Protein AF-A0A346A6N2-F1 (afdb_monomer_lite)

Secondary structure (DSSP, 8-state):
-HHHHTTPEEE-EEEEE-SSS-PEEEEESTTTSS---EEE--HHHHHHHHHHHHHHTT----SSEEEEEEEEETTEEEEEEEEETT-S--

InterPro domains:
  IPR036188 FAD/NAD(P)-binding domain superfamily [G3DSA:3.50.50.60] (43-83)
  IPR036188 FAD/NAD(P)-binding domain superfamily [SSF51905] (18-83)

pLDDT: mean 89.95, std 10.67, range [35.28, 98.06]

Radius of gyration: 21.23 Å; chains: 1; bounding box: 54×30×51 Å

Organism: NCBI:txid47486

Foldseek 3Di:
DVCVVVVWDKAQWDWDCDDPDSDIDTDGVVVVDDDRTDTDDDPVVVVVVVVVVCVVVPDDDDPQKAFDAFDDDPRDGPGTDIDHPPPPPD

Sequence (90 aa):
ELMDARGFERKYGGSLVWGNAQIPWNFSFIEGGSHPYAYHTRRADMDSLILDRARELGAFVIEEATVKEPVENDGRVVGVRYTIRGMDGG

Structure (mmCIF, N/CA/C/O backbone):
data_AF-A0A346A6N2-F1
#
_entry.id   AF-A0A346A6N2-F1
#
loop_
_atom_site.group_PDB
_atom_site.id
_atom_site.type_symbol
_atom_site.label_atom_id
_atom_site.label_alt_id
_atom_site.label_comp_id
_atom_site.label_asym_id
_atom_site.label_entity_id
_atom_site.label_seq_id
_atom_site.pdbx_PDB_ins_code
_atom_site.Cartn_x
_atom_site.Cartn_y
_atom_site.Cartn_z
_atom_site.occupancy
_atom_site.B_iso_or_equiv
_atom_site.auth_seq_id
_atom_site.auth_comp_id
_atom_site.auth_asym_id
_atom_site.auth_atom_id
_atom_site.pdbx_PDB_model_num
ATOM 1 N N . GLU A 1 1 ? -1.092 -11.790 -12.351 1.00 60.97 1 GLU A N 1
ATOM 2 C CA . GLU A 1 1 ? -2.544 -11.959 -12.597 1.00 60.97 1 GLU A CA 1
ATOM 3 C C . GLU A 1 1 ? -3.370 -10.757 -12.152 1.00 60.97 1 GLU A C 1
ATOM 5 O O . GLU A 1 1 ? -3.759 -10.007 -13.030 1.00 60.97 1 GLU A O 1
ATOM 10 N N . LEU A 1 2 ? -3.587 -10.487 -10.853 1.00 74.69 2 LEU A N 1
ATOM 11 C CA . LEU A 1 2 ? -4.429 -9.344 -10.432 1.00 74.69 2 LEU A CA 1
ATOM 12 C C . LEU A 1 2 ? -3.840 -7.972 -10.826 1.00 74.69 2 LEU A C 1
ATOM 14 O O . LEU A 1 2 ? -4.561 -7.093 -11.284 1.00 74.69 2 LEU A O 1
ATOM 18 N N . MET A 1 3 ? -2.518 -7.812 -10.697 1.00 79.25 3 MET A N 1
ATOM 19 C CA . MET A 1 3 ? -1.810 -6.581 -11.083 1.00 79.25 3 MET A CA 1
ATOM 20 C C . MET A 1 3 ? -1.796 -6.369 -12.603 1.00 79.25 3 MET A C 1
ATOM 22 O O . MET A 1 3 ? -2.046 -5.261 -13.069 1.00 79.25 3 MET A O 1
ATOM 26 N N . ASP A 1 4 ? -1.562 -7.437 -13.377 1.00 76.31 4 ASP A N 1
ATOM 27 C CA . ASP A 1 4 ? -1.596 -7.381 -14.844 1.00 76.31 4 ASP A CA 1
ATOM 28 C C . ASP A 1 4 ? -3.024 -7.115 -15.356 1.00 76.31 4 ASP A C 1
ATOM 30 O O . ASP A 1 4 ? -3.216 -6.318 -16.269 1.00 76.31 4 ASP A O 1
ATOM 34 N N . ALA A 1 5 ? -4.042 -7.719 -14.730 1.00 78.88 5 ALA A N 1
ATOM 35 C CA . ALA A 1 5 ? -5.451 -7.528 -15.081 1.00 78.88 5 ALA A CA 1
ATOM 36 C C . ALA A 1 5 ? -5.948 -6.092 -14.839 1.00 78.88 5 ALA A C 1
ATOM 38 O O . ALA A 1 5 ? -6.893 -5.652 -15.489 1.00 78.88 5 ALA A O 1
ATOM 39 N N . ARG A 1 6 ? -5.310 -5.343 -13.930 1.00 79.44 6 ARG A N 1
ATOM 40 C CA . ARG A 1 6 ? -5.585 -3.914 -13.702 1.00 79.44 6 ARG A CA 1
ATOM 41 C C . ARG A 1 6 ? -4.858 -2.991 -14.685 1.00 79.44 6 ARG A C 1
ATOM 43 O O . ARG A 1 6 ? -5.074 -1.784 -14.636 1.00 79.44 6 ARG A O 1
ATOM 50 N N . GLY A 1 7 ? -4.029 -3.537 -15.578 1.00 83.31 7 GLY A N 1
ATOM 51 C CA . GLY A 1 7 ? -3.329 -2.773 -16.610 1.00 83.31 7 GLY A CA 1
ATOM 52 C C . GLY A 1 7 ? -2.139 -1.963 -16.094 1.00 83.31 7 GLY A C 1
ATOM 53 O O . GLY A 1 7 ? -1.753 -0.989 -16.735 1.00 83.31 7 GLY A O 1
ATOM 54 N N . PHE A 1 8 ? -1.558 -2.326 -14.944 1.00 91.12 8 PHE A N 1
ATOM 55 C CA . PHE A 1 8 ? -0.353 -1.655 -14.461 1.00 91.12 8 PHE A CA 1
ATOM 56 C C . PHE A 1 8 ? 0.853 -1.981 -15.347 1.00 91.12 8 PHE A C 1
ATOM 58 O O . PHE A 1 8 ? 1.148 -3.143 -15.630 1.00 91.12 8 PHE A O 1
ATOM 65 N N . GLU A 1 9 ? 1.575 -0.942 -15.760 1.00 92.31 9 GLU A N 1
ATOM 66 C CA . GLU A 1 9 ? 2.748 -1.084 -16.616 1.00 92.31 9 GLU A CA 1
ATOM 67 C C . GLU A 1 9 ? 3.920 -1.673 -15.828 1.00 92.31 9 GLU A C 1
ATOM 69 O O . GLU A 1 9 ? 4.211 -1.260 -14.703 1.00 92.31 9 GLU A O 1
ATOM 74 N N . ARG A 1 10 ? 4.626 -2.635 -16.425 1.00 94.38 10 ARG A N 1
ATOM 75 C CA . ARG A 1 10 ? 5.811 -3.234 -15.810 1.00 94.38 10 ARG A CA 1
ATOM 76 C C . ARG A 1 10 ? 7.004 -2.290 -15.906 1.00 94.38 10 ARG A C 1
ATOM 78 O O . ARG A 1 10 ? 7.375 -1.841 -16.984 1.00 94.38 10 ARG A O 1
ATOM 85 N N . LYS A 1 11 ? 7.658 -2.068 -14.773 1.00 93.81 11 LYS A N 1
ATOM 86 C CA . LYS A 1 11 ? 8.899 -1.309 -14.643 1.00 93.81 11 LYS A CA 1
ATOM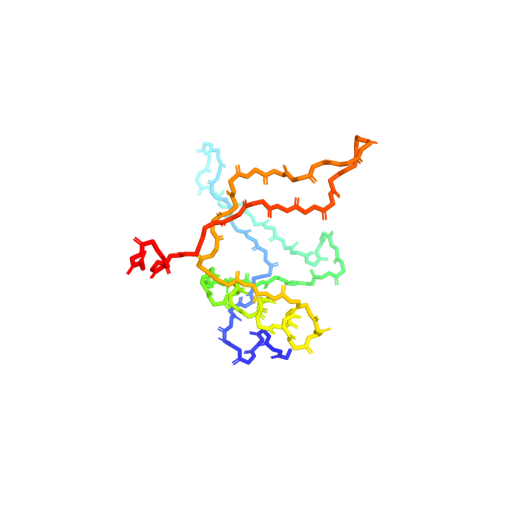 87 C C . LYS A 1 11 ? 10.067 -2.273 -14.495 1.00 93.81 11 LYS A C 1
ATOM 89 O O . LYS A 1 11 ? 10.156 -2.945 -13.475 1.00 93.81 11 LYS A O 1
ATOM 94 N N . TYR A 1 12 ? 10.979 -2.313 -15.459 1.00 95.19 12 TYR A N 1
ATOM 95 C CA . TYR A 1 12 ? 12.129 -3.236 -15.442 1.00 95.19 12 TYR A CA 1
ATOM 96 C C . TYR A 1 12 ? 13.406 -2.636 -14.836 1.00 95.19 12 TYR A C 1
ATOM 98 O O . TYR A 1 12 ? 14.402 -3.331 -14.666 1.00 95.19 12 TYR A O 1
ATOM 106 N N . GLY A 1 13 ? 13.391 -1.346 -14.507 1.00 94.50 13 GLY A N 1
ATOM 107 C CA . GLY A 1 13 ? 14.563 -0.630 -14.022 1.00 94.50 13 GLY A CA 1
ATOM 108 C C . GLY A 1 13 ? 14.307 0.869 -13.975 1.00 94.50 13 GLY A C 1
ATOM 109 O O . GLY A 1 13 ? 13.166 1.304 -13.794 1.00 94.50 13 GLY A O 1
ATOM 110 N N . GLY A 1 14 ? 15.343 1.675 -14.155 1.00 94.25 14 GLY A N 1
ATOM 111 C CA . GLY A 1 14 ? 15.187 3.121 -14.235 1.00 94.25 14 GLY A CA 1
ATOM 112 C C . GLY A 1 14 ? 16.359 3.818 -14.903 1.00 94.25 14 GLY A C 1
ATOM 113 O O . GLY A 1 14 ? 17.459 3.277 -14.999 1.00 94.25 14 GLY A O 1
ATOM 114 N N . SER A 1 15 ? 16.092 5.045 -15.338 1.00 93.62 15 SER A N 1
ATOM 115 C CA . SER A 1 15 ? 17.074 5.954 -15.919 1.00 93.62 15 SER A CA 1
ATOM 116 C C . SER A 1 15 ? 17.193 7.186 -15.031 1.00 93.62 15 SER A C 1
ATOM 118 O O . SER A 1 15 ? 16.181 7.785 -14.662 1.00 93.62 15 SER A O 1
ATOM 120 N N . LEU A 1 16 ? 18.417 7.570 -14.688 1.00 90.88 16 LEU A N 1
ATOM 121 C CA . LEU A 1 16 ? 18.721 8.779 -13.934 1.00 90.88 16 LEU A CA 1
ATOM 122 C C . LEU A 1 16 ? 19.564 9.711 -14.797 1.00 90.88 16 LEU A C 1
ATOM 124 O O . LEU A 1 16 ? 20.642 9.337 -15.247 1.00 90.88 16 LEU A O 1
ATOM 128 N N . VAL A 1 17 ? 19.110 10.947 -14.977 1.00 90.44 17 VAL A N 1
ATOM 129 C C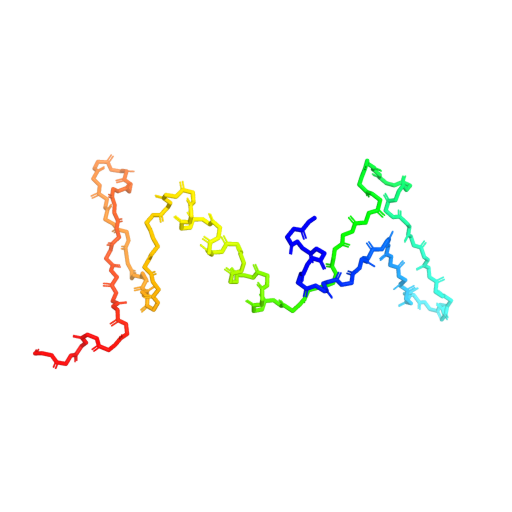A . VAL A 1 17 ? 19.988 12.038 -15.411 1.00 90.44 17 VAL A CA 1
ATOM 130 C C . VAL A 1 17 ? 20.488 12.708 -14.141 1.00 90.44 17 VAL A C 1
ATOM 132 O O . VAL A 1 17 ? 19.718 13.357 -13.436 1.00 90.44 17 VAL A O 1
ATOM 135 N N . TRP A 1 18 ? 21.751 12.469 -13.795 1.00 84.81 18 TRP A N 1
ATOM 136 C CA . TRP A 1 18 ? 22.310 12.870 -12.509 1.00 84.81 18 TRP A CA 1
ATOM 137 C C . TRP A 1 18 ? 23.781 13.274 -12.642 1.00 84.81 18 TRP A C 1
ATOM 139 O O . TRP A 1 18 ? 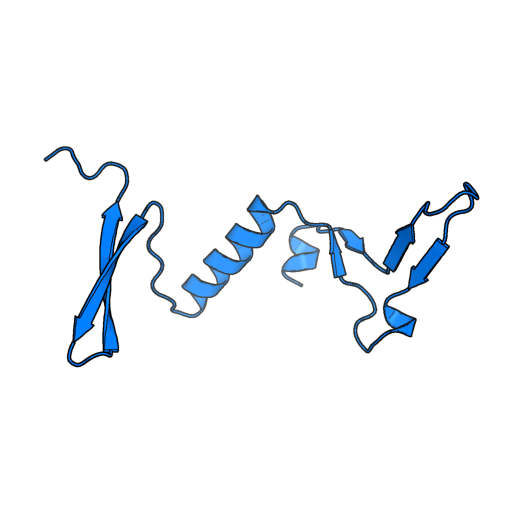24.569 12.576 -13.276 1.00 84.81 18 TRP A O 1
ATOM 149 N N . GLY A 1 19 ? 24.160 14.380 -11.996 1.00 82.44 19 GLY A N 1
ATOM 150 C CA . G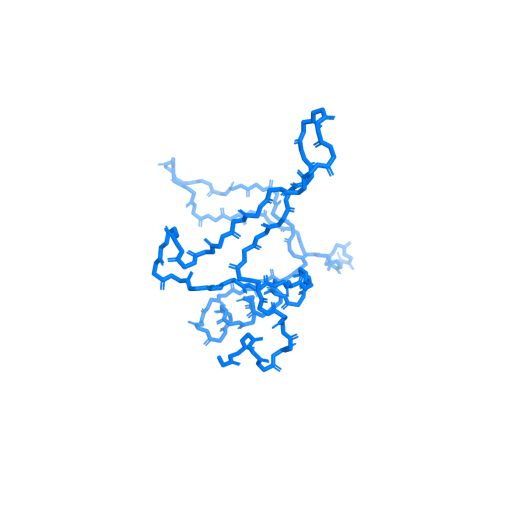LY A 1 19 ? 25.509 14.950 -12.058 1.00 82.44 19 GLY A CA 1
ATOM 151 C C . GLY A 1 19 ? 25.696 15.988 -13.171 1.00 82.44 19 GLY A C 1
ATOM 152 O O . GLY A 1 19 ? 24.754 16.377 -13.856 1.00 82.44 19 GLY A O 1
ATOM 153 N N . ASN A 1 20 ? 26.933 16.472 -13.330 1.00 77.69 20 ASN A N 1
ATOM 154 C CA . ASN A 1 20 ? 27.251 17.564 -14.264 1.00 77.69 20 ASN A CA 1
ATOM 155 C C . ASN A 1 20 ? 27.211 17.140 -15.740 1.00 77.69 20 ASN A C 1
ATOM 157 O O . ASN A 1 20 ? 27.055 17.982 -16.622 1.00 77.69 20 ASN A O 1
ATOM 161 N N . ALA A 1 21 ? 27.356 15.844 -16.018 1.00 71.19 21 ALA A N 1
ATOM 162 C CA . ALA A 1 21 ? 27.165 15.302 -17.352 1.00 71.19 21 ALA A CA 1
ATOM 163 C C . ALA A 1 21 ? 25.678 14.971 -17.539 1.00 71.19 21 ALA A C 1
ATOM 165 O O . ALA A 1 21 ? 25.131 14.152 -16.809 1.00 71.19 21 ALA A O 1
ATOM 166 N N . GLN A 1 22 ? 25.033 15.563 -18.546 1.00 77.75 22 GLN A N 1
ATOM 167 C CA . GLN A 1 22 ? 23.645 15.270 -18.953 1.00 77.75 22 GLN A CA 1
ATOM 168 C C . GLN A 1 22 ? 23.511 13.886 -19.633 1.00 77.75 22 GLN A C 1
ATOM 170 O O . GLN A 1 22 ? 22.717 13.705 -20.552 1.00 77.75 22 GLN A O 1
ATOM 175 N N . ILE A 1 23 ? 24.328 12.909 -19.229 1.00 85.56 23 ILE A N 1
ATOM 176 C CA . ILE A 1 23 ? 24.353 11.557 -19.789 1.00 85.56 23 ILE A CA 1
ATOM 177 C C . ILE A 1 23 ? 23.527 10.654 -18.862 1.00 85.56 23 ILE A C 1
ATOM 179 O O . ILE A 1 23 ? 23.876 10.538 -17.685 1.00 85.56 23 ILE A O 1
ATOM 183 N N . PRO A 1 24 ? 22.447 10.018 -19.350 1.00 86.81 24 PRO A N 1
ATOM 184 C CA . PRO A 1 24 ? 21.622 9.136 -18.533 1.00 86.81 24 PRO A CA 1
ATOM 185 C C . PRO A 1 24 ? 22.388 7.902 -18.039 1.00 86.81 24 PRO A C 1
ATOM 187 O O . PRO A 1 24 ? 23.047 7.213 -18.816 1.00 86.81 24 PRO A O 1
ATOM 190 N N . TRP A 1 25 ? 22.234 7.589 -16.757 1.00 89.62 25 TRP A N 1
ATOM 191 C CA . TRP A 1 25 ? 22.643 6.330 -16.143 1.00 89.62 25 TRP A CA 1
ATOM 192 C C . TRP A 1 25 ? 21.442 5.396 -16.074 1.00 89.62 25 TRP A C 1
ATOM 194 O O . TRP A 1 25 ? 20.390 5.784 -15.568 1.00 89.62 25 TRP A O 1
ATOM 204 N N . ASN A 1 26 ? 21.593 4.165 -16.555 1.00 91.50 26 ASN A N 1
ATOM 205 C CA . ASN A 1 26 ? 20.531 3.161 -16.542 1.00 91.50 26 ASN A CA 1
ATOM 206 C C . ASN A 1 26 ? 20.868 2.047 -15.556 1.00 91.50 26 ASN A C 1
ATOM 208 O O . ASN A 1 26 ? 22.030 1.677 -15.411 1.00 91.50 26 ASN A O 1
ATOM 212 N N . PHE A 1 27 ? 19.843 1.488 -14.926 1.00 92.00 27 PHE A N 1
ATOM 213 C CA . PHE A 1 27 ? 19.962 0.272 -14.132 1.00 92.00 27 PHE A CA 1
ATOM 214 C C . PHE A 1 27 ? 18.795 -0.668 -14.437 1.00 92.00 27 PHE A C 1
ATOM 216 O O . PHE A 1 27 ? 17.684 -0.214 -14.727 1.00 92.00 27 PHE A O 1
ATOM 223 N N . SER A 1 28 ? 19.048 -1.973 -14.346 1.00 93.44 28 SER A N 1
ATOM 224 C CA . SER A 1 28 ? 18.066 -3.036 -14.565 1.00 93.44 28 SER A CA 1
ATOM 225 C C . SER A 1 28 ? 17.816 -3.814 -13.275 1.00 93.44 28 SER A C 1
ATOM 227 O O . SER A 1 28 ? 18.745 -4.097 -12.522 1.00 93.44 28 SER A O 1
ATOM 229 N N . PHE A 1 29 ? 16.566 -4.187 -12.999 1.00 94.31 29 PHE A N 1
ATOM 230 C CA . PHE A 1 29 ? 16.226 -4.932 -11.784 1.00 94.31 29 PHE A CA 1
ATOM 231 C C . PHE A 1 29 ? 16.723 -6.380 -11.803 1.00 94.31 29 PHE A C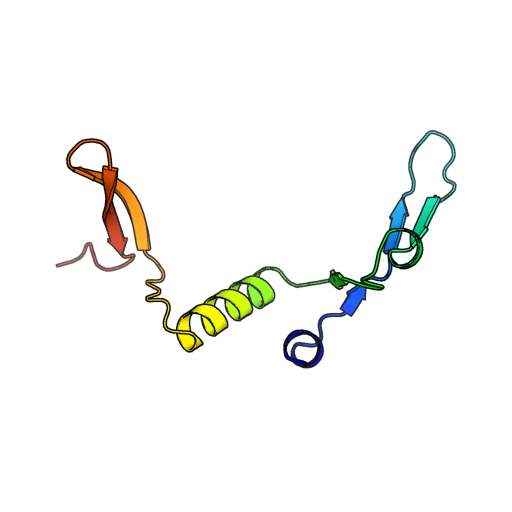 1
ATOM 233 O O . PHE A 1 29 ? 17.092 -6.900 -10.752 1.00 94.31 29 PHE A O 1
ATOM 240 N N . ILE A 1 30 ? 16.795 -7.016 -12.978 1.00 93.31 30 ILE A N 1
ATOM 241 C CA . ILE A 1 30 ? 17.264 -8.408 -13.096 1.00 93.31 30 ILE A CA 1
ATOM 242 C C . ILE A 1 30 ? 18.744 -8.566 -12.721 1.00 93.31 30 ILE A C 1
ATOM 244 O O . ILE A 1 30 ? 19.169 -9.635 -12.299 1.00 93.31 30 ILE A O 1
ATOM 248 N N . GLU A 1 31 ? 19.528 -7.494 -12.842 1.00 90.94 31 GLU A N 1
ATOM 249 C CA . GLU A 1 31 ? 20.938 -7.474 -12.445 1.00 90.94 31 GLU A CA 1
ATOM 250 C C . GLU A 1 31 ? 21.103 -7.377 -10.919 1.00 90.94 31 GLU A C 1
ATOM 252 O O . GLU A 1 31 ? 22.162 -7.707 -10.390 1.00 90.94 31 GLU A O 1
ATOM 257 N N . GLY A 1 32 ? 20.059 -6.937 -10.203 1.00 83.94 32 GLY A N 1
ATOM 258 C CA . GLY A 1 32 ? 20.080 -6.688 -8.760 1.00 83.94 32 GLY A CA 1
ATOM 259 C C . GLY A 1 32 ? 19.316 -7.702 -7.904 1.00 83.94 32 GLY A C 1
ATOM 260 O O . GLY A 1 32 ? 19.376 -7.610 -6.678 1.00 83.94 32 GLY A O 1
ATOM 261 N N . GLY A 1 33 ? 18.584 -8.657 -8.490 1.00 86.75 33 GLY A N 1
ATOM 262 C CA . GLY A 1 33 ? 17.820 -9.635 -7.712 1.00 86.75 33 GLY A CA 1
ATOM 263 C C . GLY A 1 33 ? 16.950 -10.589 -8.532 1.00 86.75 33 GLY A C 1
ATOM 264 O O . GLY A 1 33 ? 16.985 -10.615 -9.756 1.00 86.75 33 GLY A O 1
ATOM 265 N N . SER A 1 34 ? 16.139 -11.389 -7.832 1.00 90.88 34 SER A N 1
ATOM 266 C CA . SER A 1 34 ? 15.292 -12.437 -8.427 1.00 90.88 34 SER A CA 1
ATOM 267 C C . SER A 1 34 ? 14.005 -11.931 -9.091 1.00 90.88 34 SER A C 1
ATOM 269 O O . SER A 1 34 ? 13.329 -12.702 -9.770 1.00 90.88 34 SER A O 1
ATOM 271 N N . HIS A 1 35 ? 13.648 -10.659 -8.898 1.00 91.25 35 HIS A N 1
ATOM 272 C CA . HIS A 1 35 ? 12.431 -10.065 -9.448 1.00 91.25 35 HIS A CA 1
ATOM 273 C C . HIS A 1 35 ? 12.793 -9.163 -10.637 1.00 91.25 35 HIS A C 1
ATOM 275 O O . HIS A 1 35 ? 13.397 -8.110 -10.432 1.00 91.25 35 HIS A O 1
ATOM 281 N N . PRO A 1 36 ? 12.427 -9.535 -11.876 1.00 92.81 36 PRO A N 1
ATOM 282 C CA . PRO A 1 36 ? 12.866 -8.813 -13.070 1.00 92.81 36 PRO A CA 1
ATOM 283 C C . PRO A 1 36 ? 12.128 -7.486 -13.296 1.00 92.81 36 PRO A C 1
ATOM 285 O O . PRO A 1 36 ? 12.568 -6.679 -14.111 1.00 92.81 36 PRO A O 1
ATOM 288 N N . TYR A 1 37 ? 11.003 -7.255 -12.614 1.00 93.31 37 TYR A N 1
ATOM 289 C CA . TYR A 1 37 ? 10.214 -6.035 -12.750 1.00 93.31 37 TYR A CA 1
ATOM 290 C C . TYR A 1 37 ? 9.397 -5.709 -11.496 1.00 93.31 37 TYR A C 1
ATOM 292 O O . TYR A 1 37 ? 9.077 -6.574 -10.681 1.00 93.31 37 TYR A O 1
ATOM 300 N N . ALA A 1 38 ? 9.016 -4.440 -11.399 1.00 93.38 38 ALA A N 1
ATOM 301 C CA . ALA A 1 38 ? 7.967 -3.910 -10.538 1.00 93.38 38 ALA A CA 1
ATOM 302 C C . ALA A 1 38 ? 6.821 -3.356 -11.407 1.00 93.38 38 ALA A C 1
ATOM 304 O O . ALA A 1 38 ? 6.789 -3.593 -12.614 1.00 93.38 38 ALA A O 1
ATOM 305 N N . TYR A 1 39 ? 5.895 -2.598 -10.819 1.00 93.94 39 TYR A N 1
ATOM 306 C CA . TYR A 1 39 ? 4.799 -1.957 -11.548 1.00 93.94 39 TYR A CA 1
ATOM 307 C C . TYR A 1 39 ? 4.799 -0.441 -11.342 1.00 93.94 39 TYR A C 1
ATOM 309 O O . TYR A 1 39 ? 4.976 0.040 -10.221 1.00 93.94 39 TYR A O 1
ATOM 317 N N . HIS A 1 40 ? 4.564 0.310 -12.416 1.00 94.31 40 HIS A N 1
ATOM 318 C CA . HIS A 1 40 ? 4.082 1.682 -12.339 1.00 94.31 40 HIS A CA 1
ATOM 319 C C . HIS A 1 40 ? 2.585 1.648 -12.044 1.00 94.31 40 HIS A C 1
ATOM 321 O O . HIS A 1 40 ? 1.806 1.049 -12.786 1.00 94.31 40 HIS A O 1
ATOM 327 N N . THR A 1 41 ? 2.178 2.284 -10.948 1.00 94.31 41 THR A N 1
ATOM 328 C CA . THR A 1 41 ? 0.793 2.237 -10.482 1.00 94.31 41 THR A CA 1
ATOM 329 C C . THR A 1 41 ? 0.229 3.632 -10.282 1.00 94.31 41 THR A C 1
ATOM 331 O O . THR A 1 41 ? 0.920 4.563 -9.855 1.00 94.31 41 THR A O 1
ATOM 334 N N . ARG A 1 42 ? -1.076 3.769 -10.526 1.00 92.94 42 ARG A N 1
ATOM 335 C CA . ARG A 1 42 ? -1.847 4.839 -9.902 1.00 92.94 42 ARG A CA 1
ATOM 336 C C . ARG A 1 42 ? -2.087 4.434 -8.451 1.00 92.94 42 ARG A C 1
ATOM 338 O O . ARG A 1 42 ? -2.707 3.405 -8.195 1.00 92.94 42 ARG A O 1
ATOM 345 N N . ARG A 1 43 ? -1.609 5.251 -7.509 1.00 93.50 43 ARG A N 1
ATOM 346 C CA . ARG A 1 43 ? -1.672 4.950 -6.068 1.00 93.50 43 ARG A CA 1
ATOM 347 C C . ARG A 1 43 ? -3.078 4.615 -5.584 1.00 93.50 43 ARG A C 1
ATOM 349 O O . ARG A 1 43 ? -3.238 3.604 -4.923 1.00 93.50 43 ARG A O 1
ATOM 356 N N . ALA A 1 44 ? -4.082 5.386 -6.000 1.00 93.31 44 ALA A N 1
ATOM 357 C CA . ALA A 1 44 ? -5.473 5.113 -5.640 1.00 93.31 44 ALA A CA 1
ATOM 358 C C . ALA A 1 44 ? -5.911 3.677 -5.996 1.00 93.31 44 ALA A C 1
ATOM 360 O O . ALA A 1 44 ? -6.511 3.005 -5.169 1.00 93.31 44 ALA A O 1
ATOM 361 N N . ASP A 1 45 ? -5.546 3.170 -7.178 1.00 92.25 45 ASP A N 1
ATOM 362 C CA . ASP A 1 45 ? -5.960 1.827 -7.607 1.00 92.25 45 ASP A CA 1
ATOM 363 C C . ASP A 1 45 ? -5.215 0.721 -6.872 1.00 92.25 45 ASP A C 1
ATOM 365 O O . ASP A 1 45 ? -5.802 -0.305 -6.535 1.00 92.25 45 ASP A O 1
ATOM 369 N N . MET A 1 46 ? -3.912 0.917 -6.655 1.00 94.19 46 MET A N 1
ATOM 370 C CA . MET A 1 46 ? -3.082 -0.042 -5.934 1.00 94.19 46 MET A CA 1
ATOM 371 C C . MET A 1 46 ? -3.533 -0.156 -4.477 1.00 94.19 46 MET A C 1
ATOM 373 O O . MET A 1 46 ? -3.695 -1.262 -3.964 1.00 94.19 46 MET A O 1
ATOM 377 N N . ASP A 1 47 ? -3.765 0.986 -3.833 1.00 94.88 47 ASP A N 1
ATOM 378 C CA . ASP A 1 47 ? -4.163 1.055 -2.433 1.00 94.88 47 ASP A CA 1
ATOM 379 C C . ASP A 1 47 ? -5.561 0.423 -2.249 1.00 94.88 47 ASP A C 1
ATOM 381 O O . ASP A 1 47 ? -5.734 -0.410 -1.359 1.00 94.88 47 ASP A O 1
ATOM 385 N N . SER A 1 48 ? -6.524 0.703 -3.143 1.00 93.50 48 SER A N 1
ATOM 386 C CA . SER A 1 48 ? -7.832 0.026 -3.144 1.00 93.50 48 SER A CA 1
ATOM 387 C C . SER A 1 48 ? -7.712 -1.481 -3.368 1.00 93.50 48 SER A C 1
ATOM 389 O O . SER A 1 48 ? -8.321 -2.250 -2.634 1.00 93.50 48 SER A O 1
ATOM 391 N N . LEU A 1 49 ? -6.891 -1.927 -4.325 1.00 93.25 49 LEU A N 1
ATOM 392 C CA . LEU A 1 49 ? -6.687 -3.353 -4.595 1.00 93.25 49 LEU A CA 1
ATOM 393 C C . LEU A 1 49 ? -6.132 -4.100 -3.377 1.00 93.25 49 LEU A C 1
ATOM 395 O O . LEU A 1 49 ? -6.574 -5.211 -3.085 1.00 93.25 49 LEU A O 1
ATOM 399 N N . ILE A 1 50 ? -5.175 -3.503 -2.661 1.00 94.88 50 ILE A N 1
ATOM 400 C CA . ILE A 1 50 ? -4.646 -4.088 -1.424 1.00 94.88 50 ILE A CA 1
ATOM 401 C C . ILE A 1 50 ? -5.746 -4.158 -0.361 1.00 94.88 50 ILE A C 1
ATOM 403 O O . ILE A 1 50 ? -5.899 -5.193 0.290 1.00 94.88 50 ILE A O 1
ATOM 407 N N . LEU A 1 51 ? -6.506 -3.075 -0.183 1.00 96.06 51 LEU A N 1
ATOM 408 C CA . LEU A 1 51 ? -7.541 -2.991 0.843 1.00 96.06 51 LEU A CA 1
ATOM 409 C C . LEU A 1 51 ? -8.683 -3.986 0.589 1.00 96.06 51 LEU A C 1
ATOM 411 O O . LEU A 1 51 ? -9.105 -4.688 1.507 1.00 96.06 51 LEU A O 1
ATOM 415 N N . ASP A 1 52 ? -9.125 -4.109 -0.662 1.00 94.62 52 ASP A N 1
ATOM 416 C CA . ASP A 1 52 ? -10.131 -5.082 -1.092 1.00 94.62 52 ASP A CA 1
ATOM 417 C C . ASP A 1 52 ? -9.647 -6.508 -0.846 1.00 94.62 52 ASP A C 1
ATOM 419 O O . ASP A 1 52 ? -10.356 -7.314 -0.240 1.00 94.62 52 ASP A O 1
ATOM 423 N N . ARG A 1 53 ? -8.393 -6.808 -1.207 1.00 95.44 53 ARG A N 1
ATOM 424 C CA . ARG A 1 53 ? -7.823 -8.132 -0.961 1.00 95.44 53 ARG A CA 1
ATOM 425 C C . ARG A 1 53 ? -7.717 -8.453 0.531 1.00 95.44 53 ARG A C 1
ATOM 427 O O . ARG A 1 53 ? -7.927 -9.599 0.920 1.00 95.44 53 ARG A O 1
ATOM 434 N N . ALA A 1 54 ? -7.409 -7.468 1.374 1.00 96.88 54 ALA A N 1
ATOM 435 C CA . ALA A 1 54 ? -7.393 -7.654 2.822 1.00 96.88 54 ALA A CA 1
ATOM 436 C C . ALA A 1 54 ? -8.789 -8.025 3.355 1.00 96.88 54 ALA A C 1
ATOM 438 O O . ALA A 1 54 ? -8.900 -8.963 4.146 1.00 96.88 54 ALA A O 1
ATOM 439 N N . ARG A 1 55 ? -9.851 -7.357 2.873 1.00 97.00 55 ARG A N 1
ATOM 440 C CA . ARG A 1 55 ? -11.243 -7.708 3.211 1.00 97.00 55 ARG A CA 1
ATOM 441 C C . ARG A 1 55 ? -11.592 -9.129 2.785 1.00 97.00 55 ARG A C 1
ATOM 443 O O . ARG A 1 55 ? -12.124 -9.889 3.587 1.00 97.00 55 ARG A O 1
ATOM 450 N N . GLU A 1 56 ? -11.256 -9.510 1.553 1.00 96.25 56 GLU A N 1
ATOM 451 C CA . GLU A 1 56 ? -11.493 -10.866 1.033 1.00 96.25 56 GLU A CA 1
ATOM 452 C C . GLU A 1 56 ? -10.800 -11.953 1.866 1.00 96.25 56 GLU A C 1
ATOM 454 O O . GLU A 1 56 ? -11.305 -13.066 1.987 1.00 96.25 56 GLU A O 1
ATOM 459 N N . LEU A 1 57 ? -9.637 -11.634 2.439 1.00 97.94 57 LEU A N 1
ATOM 460 C CA . LEU A 1 57 ? -8.876 -12.526 3.313 1.00 97.94 57 LEU A CA 1
ATOM 461 C C . LEU A 1 57 ? -9.369 -12.522 4.771 1.00 97.94 57 LEU A C 1
ATOM 463 O O . LEU A 1 57 ? -8.803 -13.231 5.601 1.00 97.94 57 LEU A O 1
ATOM 467 N N . GLY A 1 58 ? -10.419 -11.760 5.087 1.00 97.94 58 GLY A N 1
ATOM 468 C CA . GLY A 1 58 ? -11.065 -11.739 6.399 1.00 97.94 58 GLY A CA 1
ATOM 469 C C . GLY A 1 58 ? -10.601 -10.620 7.332 1.00 97.94 58 GLY A C 1
ATOM 470 O O . GLY A 1 58 ? -10.991 -10.612 8.500 1.00 97.94 58 GLY A O 1
ATOM 471 N N . ALA A 1 59 ? -9.794 -9.665 6.860 1.00 97.94 59 ALA A N 1
ATOM 472 C CA . ALA A 1 59 ? -9.496 -8.478 7.652 1.00 97.94 59 ALA A CA 1
ATOM 473 C C . ALA A 1 59 ? -10.767 -7.635 7.840 1.00 97.94 59 ALA A C 1
ATOM 475 O O . ALA A 1 59 ? -11.480 -7.333 6.880 1.00 97.94 59 ALA A O 1
ATOM 476 N N . PHE A 1 60 ? -11.031 -7.213 9.078 1.00 96.00 60 PHE A N 1
ATOM 477 C CA . PHE A 1 60 ? -12.106 -6.269 9.363 1.00 96.00 60 PHE A CA 1
ATOM 478 C C . PHE A 1 60 ? -11.629 -4.848 9.058 1.00 96.00 60 PHE A C 1
ATOM 480 O O . PHE A 1 60 ? -10.768 -4.310 9.753 1.00 96.00 60 PHE A O 1
ATOM 487 N N . VAL A 1 61 ? -12.165 -4.259 7.991 1.00 95.94 61 VAL A N 1
ATOM 488 C CA . VAL A 1 61 ? -11.758 -2.941 7.494 1.00 95.94 61 VAL A CA 1
ATOM 489 C C . VAL A 1 61 ? -12.893 -1.945 7.693 1.00 95.94 61 VAL A C 1
ATOM 491 O O . VAL A 1 61 ? -13.995 -2.160 7.193 1.00 95.94 61 VAL A O 1
ATOM 494 N N . ILE A 1 62 ? -12.599 -0.838 8.375 1.00 95.00 62 ILE A N 1
ATOM 495 C CA . ILE A 1 62 ? -13.501 0.308 8.518 1.00 95.00 62 ILE A CA 1
ATOM 496 C C . ILE A 1 62 ? -12.893 1.482 7.746 1.00 95.00 62 ILE A C 1
ATOM 498 O O . ILE A 1 62 ? -11.797 1.939 8.069 1.00 95.00 62 ILE A O 1
ATOM 502 N N . GLU A 1 63 ? -13.599 1.959 6.725 1.00 94.50 63 GLU A N 1
ATOM 503 C CA . GLU A 1 63 ? -13.215 3.148 5.954 1.00 94.50 63 GLU A CA 1
ATOM 504 C C . GLU A 1 63 ? -13.782 4.427 6.557 1.00 94.50 63 GLU A C 1
ATOM 506 O O . GLU A 1 63 ? -14.662 4.391 7.415 1.00 94.50 63 GLU A O 1
ATOM 511 N N . GLU A 1 64 ? -13.245 5.570 6.119 1.00 95.06 64 GLU A N 1
ATOM 512 C CA . GLU A 1 64 ? -13.617 6.899 6.621 1.00 95.06 64 GLU A CA 1
ATOM 513 C C . GLU A 1 64 ? -13.501 7.038 8.160 1.00 95.06 64 GLU A C 1
ATOM 515 O O . GLU A 1 64 ? -14.067 7.952 8.765 1.00 95.06 64 GLU A O 1
ATOM 520 N N . ALA A 1 65 ? -12.738 6.145 8.800 1.00 95.81 65 ALA A N 1
ATOM 521 C CA . ALA A 1 65 ? -12.475 6.122 10.230 1.00 95.81 65 ALA A CA 1
ATOM 522 C C . ALA A 1 65 ? -11.134 6.796 10.536 1.00 95.81 65 ALA A C 1
ATOM 524 O O . ALA A 1 65 ? -10.066 6.311 10.164 1.00 95.81 65 ALA A O 1
ATOM 525 N N . THR A 1 66 ? -11.178 7.916 11.256 1.00 96.88 66 THR A N 1
ATOM 526 C CA . THR A 1 66 ? -9.972 8.609 11.725 1.00 96.88 66 THR A CA 1
ATOM 527 C C . THR A 1 66 ? -9.673 8.208 13.163 1.00 96.88 66 THR A C 1
ATOM 529 O O . THR A 1 66 ? -10.396 8.605 14.080 1.00 96.88 66 THR A O 1
ATOM 532 N N . VAL A 1 67 ? -8.595 7.449 13.370 1.00 96.38 67 VAL A N 1
ATOM 533 C CA . VAL A 1 67 ? -8.086 7.109 14.708 1.00 96.38 67 VAL A CA 1
ATOM 534 C C . VAL A 1 67 ? -7.641 8.378 15.439 1.00 96.38 67 VAL A C 1
ATOM 536 O O . VAL A 1 67 ? -6.993 9.243 14.851 1.00 96.38 67 VAL A O 1
ATOM 539 N N . LYS A 1 68 ? -8.003 8.495 16.719 1.00 96.44 68 LYS A N 1
ATOM 540 C CA . LYS A 1 68 ? -7.676 9.641 17.580 1.00 96.44 68 LYS A CA 1
ATOM 541 C C . LYS A 1 68 ? -6.662 9.282 18.654 1.00 96.44 68 LYS A C 1
ATOM 543 O O . LYS A 1 68 ? -5.720 10.033 18.871 1.00 96.44 68 LYS A O 1
ATOM 548 N N . GLU A 1 69 ? -6.842 8.136 19.302 1.00 96.81 69 GLU A N 1
ATOM 549 C CA . GLU A 1 69 ? -5.997 7.721 20.423 1.00 96.81 69 GLU A CA 1
ATOM 550 C C . GLU A 1 69 ? -6.020 6.197 20.615 1.00 96.81 69 GLU A C 1
ATOM 552 O O . GLU A 1 69 ? -7.049 5.559 20.356 1.00 96.81 69 GLU A O 1
ATOM 557 N N . PRO A 1 70 ? -4.905 5.591 21.058 1.00 97.31 70 PRO A N 1
ATOM 558 C CA . PRO A 1 70 ? -4.883 4.194 21.464 1.00 97.31 70 PRO A CA 1
ATOM 559 C C . PRO A 1 70 ? -5.617 3.998 22.797 1.00 97.31 70 PRO A C 1
ATOM 561 O O . PRO A 1 70 ? -5.640 4.870 23.663 1.00 97.31 70 PRO A O 1
ATOM 564 N N . VAL A 1 71 ? -6.205 2.818 22.973 1.00 97.94 71 VAL A N 1
ATOM 565 C CA . VAL A 1 71 ? -6.703 2.337 24.265 1.00 97.94 71 VAL A CA 1
ATOM 566 C C . VAL A 1 71 ? -5.673 1.362 24.812 1.00 97.94 71 VAL A C 1
ATOM 568 O O . VAL A 1 71 ? -5.412 0.329 24.192 1.00 97.94 71 VAL A O 1
ATOM 571 N N . GLU A 1 72 ? -5.094 1.691 25.960 1.00 98.06 72 GLU A N 1
ATOM 572 C CA . GLU A 1 72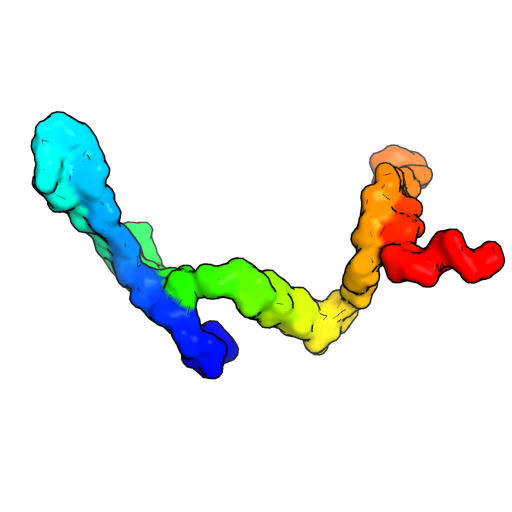 ? -4.072 0.880 26.617 1.00 98.06 72 GLU A CA 1
ATOM 573 C C . GLU A 1 72 ? -4.625 0.179 27.859 1.00 98.06 72 GLU A C 1
ATOM 575 O O . GLU A 1 72 ? -5.447 0.731 28.590 1.00 98.06 72 GLU A O 1
ATOM 580 N N . ASN A 1 73 ? -4.155 -1.043 28.090 1.00 97.06 73 ASN A N 1
ATOM 581 C CA . ASN A 1 73 ? -4.381 -1.808 29.308 1.00 97.06 73 ASN A CA 1
ATOM 582 C C . ASN A 1 73 ? -3.054 -2.455 29.725 1.00 97.06 73 ASN A C 1
ATOM 584 O O . ASN A 1 73 ? -2.433 -3.140 28.910 1.00 97.06 73 ASN A O 1
ATOM 588 N N . ASP A 1 74 ? -2.602 -2.189 30.952 1.00 94.94 74 ASP A N 1
ATOM 589 C CA . ASP A 1 74 ? -1.335 -2.683 31.511 1.00 94.94 74 ASP A CA 1
ATOM 590 C C . ASP A 1 74 ? -0.119 -2.496 30.575 1.00 94.94 74 ASP A C 1
ATOM 592 O O . ASP A 1 74 ? 0.712 -3.386 30.398 1.00 94.94 74 ASP A O 1
ATOM 596 N N . GLY A 1 75 ? -0.028 -1.330 29.923 1.00 95.56 75 GLY A N 1
ATOM 597 C CA . GLY A 1 75 ? 1.063 -0.990 28.998 1.00 95.56 75 GLY A CA 1
ATOM 598 C C . GLY A 1 75 ? 0.971 -1.639 27.609 1.00 95.56 75 GLY A C 1
ATOM 599 O O . GLY A 1 75 ? 1.905 -1.520 26.816 1.00 95.56 75 GLY A O 1
ATOM 600 N N . ARG A 1 76 ? -0.137 -2.319 27.283 1.00 97.31 76 ARG A N 1
ATOM 601 C CA . ARG A 1 76 ? -0.408 -2.887 25.954 1.00 97.31 76 ARG A CA 1
ATOM 602 C C . ARG A 1 76 ? -1.576 -2.174 25.278 1.00 97.31 76 ARG A C 1
ATOM 604 O O . ARG A 1 76 ? -2.647 -2.039 25.861 1.00 97.31 76 ARG A O 1
ATOM 611 N N . VAL A 1 77 ? -1.414 -1.814 24.003 1.00 97.38 77 VAL A N 1
ATOM 612 C CA . VAL A 1 77 ? -2.522 -1.321 23.168 1.00 97.38 77 VAL A CA 1
ATOM 613 C C . VAL A 1 77 ? -3.501 -2.464 22.887 1.00 97.38 77 VAL A C 1
ATOM 615 O O . VAL A 1 77 ? -3.134 -3.486 22.302 1.00 97.38 77 VAL A O 1
ATOM 618 N N . VAL A 1 78 ? -4.750 -2.283 23.308 1.00 97.31 78 VAL A N 1
ATOM 619 C CA . VAL A 1 78 ? -5.852 -3.248 23.147 1.00 97.31 78 VAL A CA 1
ATOM 620 C C . VAL A 1 78 ? -6.960 -2.737 22.225 1.00 97.31 78 VAL A C 1
ATOM 622 O O . VAL A 1 78 ? -7.877 -3.483 21.894 1.00 97.31 78 VAL A O 1
ATOM 625 N N . GLY A 1 79 ? -6.882 -1.483 21.784 1.00 96.75 79 GLY A N 1
ATOM 626 C CA . GLY A 1 79 ? -7.845 -0.898 20.862 1.00 96.75 79 GLY A CA 1
ATOM 627 C C . GLY A 1 79 ? -7.496 0.535 20.487 1.00 96.75 79 GLY A C 1
ATOM 628 O O . GLY A 1 79 ? -6.416 1.031 20.804 1.00 96.75 79 GLY A O 1
ATOM 629 N N . VAL A 1 80 ? -8.432 1.204 19.821 1.00 97.25 80 VAL A N 1
ATOM 630 C CA . VAL A 1 80 ? -8.327 2.614 19.436 1.00 97.25 80 VAL A CA 1
ATOM 631 C C . VAL A 1 80 ? -9.678 3.301 19.591 1.00 97.25 80 VAL A C 1
ATOM 633 O O . VAL A 1 80 ? -10.719 2.692 19.345 1.00 97.25 80 VAL A O 1
ATOM 636 N N . ARG A 1 81 ? -9.670 4.583 19.959 1.00 96.44 81 ARG A N 1
ATOM 637 C CA . ARG A 1 81 ? -10.824 5.470 19.780 1.00 96.44 81 ARG A CA 1
ATOM 638 C C . ARG A 1 81 ? -10.707 6.143 18.419 1.00 96.44 81 ARG A C 1
ATOM 640 O O . ARG A 1 81 ? -9.632 6.612 18.038 1.00 96.44 81 ARG A O 1
ATOM 647 N N . TYR A 1 82 ? -11.801 6.164 17.671 1.00 95.94 82 TYR A N 1
ATOM 648 C CA . TYR A 1 82 ? -11.854 6.701 16.316 1.00 95.94 82 TYR A CA 1
ATOM 649 C C . TYR A 1 82 ? -13.193 7.395 16.068 1.00 95.94 82 TYR A C 1
ATOM 651 O O . TYR A 1 82 ? -14.180 7.117 16.745 1.00 95.94 82 TYR A O 1
ATOM 659 N N . THR A 1 83 ? -13.217 8.297 15.091 1.00 96.19 83 THR A N 1
ATOM 660 C CA . THR A 1 83 ? -14.438 8.951 14.599 1.00 96.19 83 THR A CA 1
ATOM 661 C C . THR A 1 83 ? -14.703 8.497 13.171 1.00 96.19 83 THR A C 1
ATOM 663 O O . THR A 1 83 ? -13.759 8.429 12.379 1.00 96.19 83 THR A O 1
ATOM 666 N N . ILE A 1 84 ? -15.960 8.226 12.824 1.00 95.12 84 ILE A N 1
ATOM 667 C CA . ILE A 1 84 ? -16.361 7.934 11.442 1.00 95.12 84 ILE A CA 1
ATOM 668 C C . ILE A 1 84 ? -16.910 9.210 10.816 1.00 95.12 84 ILE A C 1
ATOM 670 O O . ILE A 1 84 ? -17.774 9.877 11.390 1.00 95.12 84 ILE A O 1
ATOM 674 N N . ARG A 1 85 ? -16.422 9.555 9.626 1.00 90.44 85 ARG A N 1
ATOM 675 C CA . ARG A 1 85 ? -16.939 10.701 8.877 1.00 90.44 85 ARG A CA 1
ATOM 676 C C . ARG A 1 85 ? -18.450 10.556 8.651 1.00 90.44 85 ARG A C 1
ATOM 678 O O . ARG A 1 85 ? -18.902 9.565 8.090 1.00 90.44 85 ARG A O 1
ATOM 685 N N . GLY A 1 86 ? -19.219 11.568 9.055 1.00 78.06 86 GLY A N 1
ATOM 686 C CA . GLY A 1 86 ? -20.675 11.608 8.869 1.00 78.06 86 GLY A CA 1
ATOM 687 C C . GLY A 1 86 ? -21.508 11.027 10.018 1.00 78.06 86 GLY A C 1
ATOM 688 O O . GLY A 1 86 ? -22.729 11.045 9.913 1.00 78.06 86 GLY A O 1
ATOM 689 N N . MET A 1 87 ? -20.889 10.558 11.111 1.00 67.38 87 MET A N 1
ATOM 690 C CA . MET A 1 87 ? -21.611 10.110 12.316 1.00 67.38 87 MET A CA 1
ATOM 691 C C . MET A 1 87 ? -21.765 11.186 13.408 1.00 67.38 87 MET A C 1
ATOM 693 O O . MET A 1 87 ? -22.527 10.973 14.345 1.00 67.38 87 MET A O 1
ATOM 697 N N . ASP A 1 88 ? -21.133 12.357 13.273 1.00 58.03 88 ASP A N 1
ATOM 698 C CA . ASP A 1 88 ? -21.207 13.465 14.249 1.00 58.03 88 ASP A CA 1
ATOM 699 C C . ASP A 1 88 ? -22.505 14.308 14.130 1.00 58.03 88 ASP A C 1
ATOM 701 O O . ASP A 1 88 ? -22.477 15.534 14.223 1.00 58.03 88 ASP A O 1
ATOM 705 N N . GLY A 1 89 ? -23.654 13.671 13.874 1.00 54.28 89 GLY A N 1
ATOM 706 C CA . GLY A 1 89 ? -24.927 14.351 13.590 1.00 54.28 89 GLY A CA 1
ATOM 707 C C . GLY A 1 89 ? -26.179 13.643 14.113 1.00 54.28 89 GLY A C 1
ATOM 708 O O . GLY A 1 89 ? -27.196 13.655 13.421 1.00 54.28 89 GLY A O 1
ATOM 709 N N . GLY A 1 90 ? -26.102 13.012 15.289 1.00 35.28 90 GLY A N 1
ATOM 710 C CA . GLY A 1 90 ? -27.237 12.394 15.992 1.00 35.28 90 GLY A CA 1
ATOM 711 C C . GLY A 1 90 ? -27.486 13.018 17.355 1.00 35.28 90 GLY A C 1
ATOM 712 O O . GLY A 1 90 ? -26.483 13.297 18.048 1.00 35.28 90 GLY A O 1
#